Protein AF-A0A3R7HMS3-F1 (afdb_monomer)

Secondary structure (DSSP, 8-state):
-----HHHHHTSHHHHHHHHHHHHHHHHHHHTT--HHHHHHHTT-TT--HHHHHHSTTHHHHHHHHHHHHHHHHHTT--HHHHHHHTT-TT--HHHHHHSTTHHHHHHHHHHHHHTS-HHHHHHHTT-TT--HHHHHS-TTHHHHHHHHHTTSPP-

Solvent-accessible surface area (backbone atoms only — not comparable to full-atom values): 9276 Å² total; per-residue (Å²): 134,84,82,80,50,78,67,59,55,65,69,34,77,69,47,75,48,41,67,57,54,50,52,54,49,34,53,49,36,58,76,68,64,55,51,68,67,58,52,27,51,76,57,72,41,70,88,48,53,67,70,54,36,70,70,37,84,52,33,64,54,53,52,51,38,49,52,55,47,37,52,52,37,58,77,67,64,58,54,68,67,58,53,37,48,68,68,64,42,76,87,49,53,75,68,55,39,71,67,36,83,55,38,65,54,53,53,51,39,50,55,61,52,54,73,77,50,59,78,90,48,45,44,57,73,59,67,45,70,88,47,57,73,65,64,37,70,71,35,89,51,37,61,61,54,53,51,57,50,58,78,68,51,76,88,126

pLDDT: mean 87.78, std 13.86, range [36.0, 98.5]

Organism: NCBI:txid325452

Mean predicted aligned error: 6.95 Å

Radius of gyration: 19.43 Å; Cα contacts (8 Å, |Δi|>4): 94; chains: 1; bounding box: 51×32×64 Å

Foldseek 3Di:
DDDDDPVNVCPDPCVVCPVVVLVVVLVCCLVVVPALCVLCVVLVQNPDDLVVNCVDPSNVSSVVSLQSNLVVCLVVVPALVVVCVSLVNNPPDLVRCVSRNCVVSSVVSLLSNLLPDDLVCNCVSLVNPPDDDPRLVPRSSNVSNVVSVVVPDPPD

Sequence (156 aa):
MEKLSGDAIKASVDNKYYDEFMGWSVLQWVGGGKSIDDVKKLLGLDTLSTAAFKLNANFKYYDKYMTMRVEGWLRSSKFLDDVKKMLGFDKLSTDAIKMSPNVKYYDQFLAGRVSTMSGKYVKKELGLNKLSGEALRSHINRKYYDDFLALRKPEV

Structure (mmCIF, N/CA/C/O backbone):
data_AF-A0A3R7HMS3-F1
#
_entry.id   AF-A0A3R7HMS3-F1
#
loop_
_atom_site.group_PDB
_atom_site.id
_atom_site.type_symbol
_atom_site.label_atom_id
_atom_site.label_alt_id
_atom_site.label_comp_id
_atom_site.label_asym_id
_atom_site.label_entity_id
_atom_site.label_seq_id
_atom_site.pdbx_PDB_ins_code
_atom_site.Cartn_x
_atom_site.Cartn_y
_atom_site.Cartn_z
_atom_site.occupancy
_atom_site.B_iso_or_equiv
_atom_site.auth_seq_id
_atom_site.auth_comp_id
_atom_site.auth_asym_id
_atom_site.auth_atom_id
_atom_site.pdbx_PDB_model_num
ATOM 1 N N . MET A 1 1 ? 15.927 -6.576 -39.924 1.00 36.00 1 MET A N 1
ATOM 2 C CA . MET A 1 1 ? 16.202 -6.626 -38.473 1.00 36.00 1 MET A CA 1
ATOM 3 C C . MET A 1 1 ? 15.552 -7.883 -37.933 1.00 36.00 1 MET A C 1
ATOM 5 O O . MET A 1 1 ? 14.328 -7.948 -37.887 1.00 36.00 1 MET A O 1
ATOM 9 N N . GLU A 1 2 ? 16.357 -8.905 -37.649 1.00 41.00 2 GLU A N 1
ATOM 10 C CA . GLU A 1 2 ? 15.900 -10.138 -37.002 1.00 41.00 2 GLU A CA 1
ATOM 11 C C . GLU A 1 2 ? 15.296 -9.820 -35.629 1.00 41.00 2 GLU A C 1
ATOM 13 O O . GLU A 1 2 ? 15.843 -9.031 -34.858 1.00 41.00 2 GLU A O 1
ATOM 18 N N . LYS A 1 3 ? 14.139 -10.418 -35.335 1.00 45.50 3 LYS A N 1
ATOM 19 C CA . LYS A 1 3 ? 13.526 -10.376 -34.006 1.00 45.50 3 LYS A CA 1
ATOM 20 C C . LYS A 1 3 ? 14.390 -11.203 -33.057 1.00 45.50 3 LYS A C 1
ATOM 22 O O . LYS A 1 3 ? 14.383 -12.427 -33.137 1.00 45.50 3 LYS A O 1
ATOM 27 N N . LEU A 1 4 ? 15.098 -10.537 -32.150 1.00 43.81 4 LEU A N 1
ATOM 28 C CA . LEU A 1 4 ? 15.757 -11.201 -31.027 1.00 43.81 4 LEU A CA 1
ATOM 29 C C . LEU A 1 4 ? 14.688 -11.882 -30.154 1.00 43.81 4 LEU A C 1
ATOM 31 O O . LEU A 1 4 ? 13.707 -11.252 -29.753 1.00 43.81 4 LEU A O 1
ATOM 35 N N . SER A 1 5 ? 14.848 -13.184 -29.911 1.00 61.28 5 SER A N 1
ATOM 36 C CA . SER A 1 5 ? 13.951 -13.972 -29.063 1.00 61.28 5 SER A CA 1
ATOM 37 C C . SER A 1 5 ? 14.101 -13.577 -27.586 1.00 61.28 5 SER A C 1
ATOM 39 O O . SER A 1 5 ? 15.128 -13.037 -27.172 1.00 61.28 5 SER A O 1
ATOM 41 N N . GLY A 1 6 ? 13.083 -13.853 -26.762 1.00 52.03 6 GLY A N 1
ATOM 42 C CA . GLY A 1 6 ? 13.089 -13.509 -25.330 1.00 52.03 6 GLY A CA 1
ATOM 43 C C . GLY A 1 6 ? 14.270 -14.094 -24.539 1.00 52.03 6 GLY A C 1
ATOM 44 O O . GLY A 1 6 ? 14.679 -13.516 -23.532 1.00 52.03 6 GLY A O 1
ATOM 45 N N . ASP A 1 7 ? 14.866 -15.183 -25.028 1.00 55.50 7 ASP A N 1
ATOM 46 C CA . ASP A 1 7 ? 16.045 -15.810 -24.426 1.00 55.50 7 ASP A CA 1
ATOM 47 C C . ASP A 1 7 ? 17.347 -15.058 -24.753 1.00 55.50 7 ASP A C 1
ATOM 49 O O . ASP A 1 7 ? 18.226 -14.956 -23.898 1.00 55.50 7 ASP A O 1
ATOM 53 N N . ALA A 1 8 ? 17.444 -14.427 -25.930 1.00 56.09 8 ALA A N 1
ATOM 54 C CA . ALA A 1 8 ? 18.582 -13.580 -26.299 1.00 56.09 8 ALA A CA 1
ATOM 55 C C . ALA A 1 8 ? 18.627 -12.273 -25.483 1.00 56.09 8 ALA A C 1
ATOM 57 O O . ALA A 1 8 ? 19.703 -11.757 -25.193 1.00 56.09 8 ALA A O 1
ATOM 58 N N . ILE A 1 9 ? 17.465 -11.767 -25.051 1.00 54.88 9 ILE A N 1
ATOM 59 C CA . ILE A 1 9 ? 17.370 -10.596 -24.166 1.00 54.88 9 ILE A CA 1
ATOM 60 C C . ILE A 1 9 ? 17.819 -10.956 -22.744 1.00 54.88 9 ILE A C 1
ATOM 62 O O . ILE A 1 9 ? 18.529 -10.178 -22.116 1.00 54.88 9 ILE A O 1
ATOM 66 N N . LYS A 1 10 ? 17.458 -12.138 -22.225 1.00 53.19 10 LYS A N 1
ATOM 67 C CA . LYS A 1 10 ? 17.912 -12.609 -20.898 1.00 53.19 10 LYS A CA 1
ATOM 68 C C . LYS A 1 10 ? 19.420 -12.856 -20.826 1.00 53.19 10 LYS A C 1
ATOM 70 O O . LYS A 1 10 ? 20.000 -12.700 -19.758 1.00 53.19 10 LYS A O 1
ATOM 75 N N . ALA A 1 11 ? 20.034 -13.226 -21.947 1.00 52.69 11 ALA A N 1
ATOM 76 C CA . ALA A 1 11 ? 21.472 -13.448 -22.061 1.00 52.69 11 ALA A CA 1
ATOM 77 C C . ALA A 1 11 ? 22.283 -12.165 -22.326 1.00 52.69 11 ALA A C 1
ATOM 79 O O . ALA A 1 11 ? 23.512 -12.234 -22.373 1.00 52.69 11 ALA A O 1
ATOM 80 N N . SER A 1 12 ? 21.639 -11.001 -22.502 1.00 57.72 12 SER A N 1
ATOM 81 C CA . SER A 1 12 ? 22.379 -9.751 -22.675 1.00 57.72 12 SER A CA 1
ATOM 82 C C . SER A 1 12 ? 23.082 -9.367 -21.370 1.00 57.72 12 SER A C 1
ATOM 84 O O . SER A 1 12 ? 22.547 -9.528 -20.270 1.00 57.72 12 SER A O 1
ATOM 86 N N . VAL A 1 13 ? 24.302 -8.839 -21.485 1.00 55.06 13 VAL A N 1
ATOM 87 C CA . VAL A 1 13 ? 25.097 -8.353 -20.343 1.00 55.06 13 VAL A CA 1
ATOM 88 C C . VAL A 1 13 ? 24.326 -7.289 -19.543 1.00 55.06 13 VAL A C 1
ATOM 90 O O . VAL A 1 13 ? 24.481 -7.202 -18.325 1.00 55.06 13 VAL A O 1
ATOM 93 N N . ASP A 1 14 ? 23.419 -6.565 -20.202 1.00 55.78 14 ASP A N 1
ATOM 94 C CA . ASP A 1 14 ? 22.546 -5.556 -19.597 1.00 55.78 14 ASP A CA 1
ATOM 95 C C . ASP A 1 14 ? 21.528 -6.155 -18.611 1.00 55.78 14 ASP A C 1
ATOM 97 O O . ASP A 1 14 ? 21.181 -5.521 -17.614 1.00 55.78 14 ASP A O 1
ATOM 101 N N . ASN A 1 15 ? 21.083 -7.399 -18.824 1.00 60.25 15 ASN A N 1
ATOM 102 C CA . ASN A 1 15 ? 20.129 -8.060 -17.931 1.00 60.25 15 ASN A CA 1
ATOM 103 C C . ASN A 1 15 ? 20.777 -8.576 -16.638 1.00 60.25 15 ASN A C 1
ATOM 105 O O . ASN A 1 15 ? 20.106 -8.663 -15.610 1.00 60.25 15 ASN A O 1
ATOM 109 N N . LYS A 1 16 ? 22.090 -8.858 -16.647 1.00 67.81 16 LYS A N 1
ATOM 110 C CA . LYS A 1 16 ? 22.824 -9.311 -15.450 1.00 67.81 16 LYS A CA 1
ATOM 111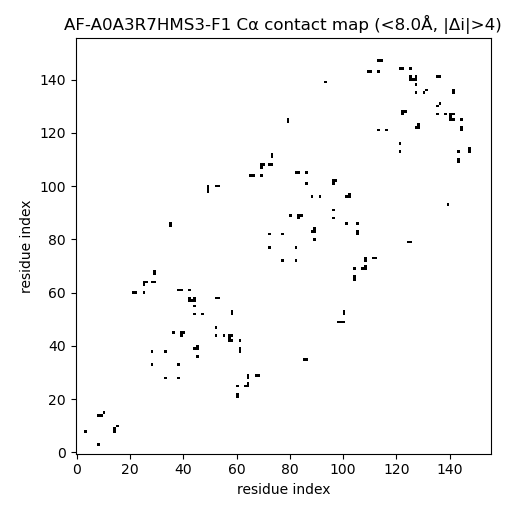 C C . LYS A 1 16 ? 22.771 -8.279 -14.318 1.00 67.81 16 LYS A C 1
ATOM 113 O O . LYS A 1 16 ? 22.704 -8.661 -13.153 1.00 67.81 16 LYS A O 1
ATOM 118 N N . TYR A 1 17 ? 22.787 -6.992 -14.662 1.00 82.31 17 TYR A N 1
ATOM 119 C CA . TYR A 1 17 ? 22.778 -5.888 -13.698 1.00 82.31 17 TYR A CA 1
ATOM 120 C C . TYR A 1 17 ? 21.410 -5.223 -13.547 1.00 82.31 17 TYR A C 1
ATOM 122 O O . TYR A 1 17 ? 21.249 -4.354 -12.692 1.00 82.31 17 TYR A O 1
ATOM 130 N N . TYR A 1 18 ? 20.415 -5.623 -14.341 1.00 83.12 18 TYR A N 1
ATOM 131 C CA . TYR A 1 18 ? 19.097 -4.997 -14.324 1.00 83.12 18 TYR A CA 1
ATOM 132 C C . TYR A 1 18 ? 18.431 -5.107 -12.948 1.00 83.12 18 TYR A C 1
ATOM 134 O O . TYR A 1 18 ? 17.991 -4.104 -12.391 1.00 83.12 18 TYR A O 1
ATOM 142 N N . ASP A 1 19 ? 18.425 -6.300 -12.353 1.00 88.62 19 ASP A N 1
ATOM 143 C CA . ASP A 1 19 ? 17.840 -6.523 -11.028 1.00 88.62 19 ASP A CA 1
ATOM 144 C C . ASP A 1 19 ? 18.544 -5.703 -9.928 1.00 88.62 19 ASP A C 1
ATOM 146 O O . ASP A 1 19 ? 17.884 -5.172 -9.029 1.00 88.62 19 ASP A O 1
ATOM 150 N N . GLU A 1 20 ? 19.867 -5.539 -10.020 1.00 90.56 20 GLU A N 1
ATOM 151 C CA . GLU A 1 20 ? 20.655 -4.720 -9.094 1.00 90.56 20 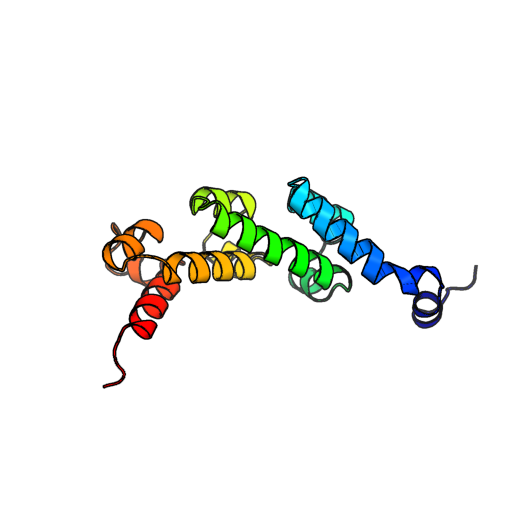GLU A CA 1
ATOM 152 C C . GLU A 1 20 ? 20.352 -3.225 -9.266 1.00 90.56 20 GLU A C 1
ATOM 154 O O . GLU A 1 20 ? 20.011 -2.540 -8.298 1.00 90.56 20 GLU A O 1
ATOM 159 N N . PHE A 1 21 ? 20.395 -2.728 -10.505 1.00 90.19 21 PHE A N 1
ATOM 160 C CA . PHE A 1 21 ? 20.046 -1.351 -10.852 1.00 90.19 21 PHE A CA 1
ATOM 161 C C . PHE A 1 21 ? 18.629 -0.991 -10.392 1.00 90.19 21 PHE A C 1
ATOM 163 O O . PHE A 1 21 ? 18.402 0.063 -9.790 1.00 90.19 21 PHE A O 1
ATOM 170 N N . MET A 1 22 ? 17.666 -1.882 -10.625 1.00 94.38 22 MET A N 1
ATOM 171 C CA . MET A 1 22 ? 16.287 -1.693 -10.188 1.00 94.38 22 MET A CA 1
ATOM 172 C C . MET A 1 22 ? 16.166 -1.744 -8.664 1.00 94.38 22 MET A C 1
ATOM 174 O O . MET A 1 22 ? 15.389 -0.987 -8.081 1.00 94.38 22 MET A O 1
ATOM 178 N N . GLY A 1 23 ? 16.972 -2.572 -7.995 1.00 93.88 23 GLY A N 1
ATOM 179 C CA . GLY A 1 23 ? 17.107 -2.571 -6.543 1.00 93.88 23 GLY A CA 1
ATOM 180 C C . GLY A 1 23 ? 17.512 -1.201 -5.993 1.00 93.88 23 GLY A C 1
ATOM 181 O O . GLY A 1 23 ? 16.830 -0.686 -5.104 1.00 93.88 23 GLY A O 1
ATOM 182 N N . TRP A 1 24 ? 18.561 -0.592 -6.551 1.00 95.56 24 TRP A N 1
ATOM 183 C CA . TRP A 1 24 ? 19.011 0.757 -6.190 1.00 95.56 24 TRP A CA 1
ATOM 184 C C . TRP A 1 24 ? 17.987 1.836 -6.540 1.00 95.56 24 TRP A C 1
ATOM 186 O O . TRP A 1 24 ? 17.719 2.719 -5.723 1.00 95.56 24 TRP A O 1
ATOM 196 N N . SER A 1 25 ? 17.358 1.730 -7.709 1.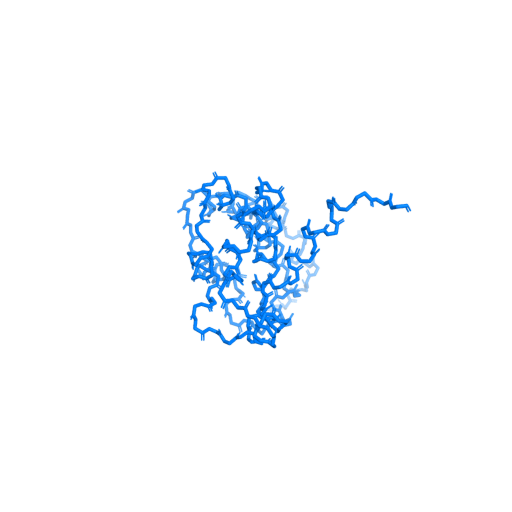00 96.62 25 SER A N 1
ATOM 197 C CA . SER A 1 25 ? 16.309 2.653 -8.146 1.00 96.62 25 SER A CA 1
ATOM 198 C C . SER A 1 25 ? 15.142 2.674 -7.160 1.00 96.62 25 SER A C 1
ATOM 200 O O . SER A 1 25 ? 14.699 3.747 -6.757 1.00 96.62 25 SER A O 1
ATOM 202 N N . VAL A 1 26 ? 14.697 1.507 -6.681 1.00 98.06 26 VAL A N 1
ATOM 203 C CA . VAL A 1 26 ? 13.646 1.415 -5.657 1.00 98.06 26 VAL A CA 1
ATOM 204 C C . VAL A 1 26 ? 14.050 2.142 -4.372 1.00 98.06 26 VAL A C 1
ATOM 206 O O . VAL A 1 26 ? 13.250 2.917 -3.845 1.00 98.06 26 VAL A O 1
ATOM 209 N N . LEU A 1 27 ? 15.283 1.955 -3.885 1.00 97.56 27 LEU A N 1
ATOM 210 C CA . LEU A 1 27 ? 15.772 2.655 -2.690 1.00 97.56 27 LEU A CA 1
ATOM 211 C C . LEU A 1 27 ? 15.759 4.176 -2.881 1.00 97.56 27 LEU A C 1
ATOM 213 O O . LEU A 1 27 ? 15.272 4.904 -2.014 1.00 97.56 27 LEU A O 1
ATOM 217 N N . GLN A 1 28 ? 16.231 4.652 -4.034 1.00 98.00 28 GLN A N 1
ATOM 218 C CA . GLN A 1 28 ? 16.227 6.074 -4.374 1.00 98.00 28 GLN A CA 1
ATOM 219 C C . GLN A 1 28 ? 14.808 6.636 -4.490 1.00 98.00 28 GLN A C 1
ATOM 221 O O . GLN A 1 28 ? 14.539 7.732 -4.005 1.00 98.00 28 GLN A O 1
ATOM 226 N N . TRP A 1 29 ? 13.873 5.900 -5.093 1.00 98.50 29 TRP A N 1
ATOM 227 C CA . TRP A 1 29 ? 12.479 6.330 -5.209 1.00 98.50 29 TRP A CA 1
ATOM 228 C C . TRP A 1 29 ? 11.792 6.427 -3.849 1.00 98.50 29 TRP A C 1
ATOM 230 O O . TRP A 1 29 ? 11.045 7.378 -3.617 1.00 98.50 29 TRP A O 1
ATOM 240 N N . VAL A 1 30 ? 12.058 5.481 -2.943 1.00 97.50 30 VAL A N 1
ATOM 241 C CA . VAL A 1 30 ? 11.551 5.530 -1.566 1.00 97.50 30 VAL A CA 1
ATOM 242 C C . VAL A 1 30 ? 12.155 6.717 -0.818 1.00 97.50 30 VAL A C 1
ATOM 244 O O . VAL A 1 30 ? 11.401 7.526 -0.275 1.00 97.50 30 VAL A O 1
ATOM 247 N N . GLY A 1 31 ? 13.486 6.848 -0.821 1.00 95.69 31 GLY A N 1
ATOM 248 C CA . GLY A 1 31 ? 14.202 7.909 -0.107 1.00 95.69 31 GLY A CA 1
ATOM 249 C C . GLY A 1 31 ? 13.883 9.313 -0.624 1.00 95.69 31 GLY A C 1
ATOM 250 O O . GLY A 1 31 ? 13.716 10.238 0.163 1.00 95.69 31 GLY A O 1
ATOM 251 N N . GLY A 1 32 ? 13.712 9.458 -1.939 1.00 95.69 32 GLY A N 1
ATOM 252 C CA . GLY A 1 32 ? 13.313 10.708 -2.588 1.00 95.69 32 GLY A CA 1
ATOM 253 C C . GLY A 1 32 ? 11.809 10.985 -2.558 1.00 95.69 32 GLY A C 1
ATOM 254 O O . GLY A 1 32 ? 11.367 11.979 -3.126 1.00 95.69 32 GLY A O 1
ATOM 255 N N . GLY A 1 33 ? 11.000 10.109 -1.951 1.00 94.69 33 GLY A N 1
ATOM 256 C CA . GLY A 1 33 ? 9.555 10.306 -1.839 1.00 94.69 33 GLY A CA 1
ATOM 257 C C . GLY A 1 33 ? 8.817 10.337 -3.181 1.00 94.69 33 GLY A C 1
ATOM 258 O O . GLY A 1 33 ? 7.767 10.972 -3.273 1.00 94.69 33 GLY A O 1
ATOM 259 N N . LYS A 1 34 ? 9.345 9.659 -4.210 1.00 97.38 34 LYS A N 1
ATOM 260 C CA . LYS A 1 34 ? 8.734 9.600 -5.545 1.00 97.38 34 LYS A CA 1
ATOM 261 C C . LYS A 1 34 ? 7.291 9.102 -5.450 1.00 97.38 34 LYS A C 1
ATOM 263 O O . LYS A 1 34 ? 7.006 8.217 -4.641 1.00 97.38 34 LYS A O 1
ATOM 268 N N . SER A 1 35 ? 6.391 9.670 -6.254 1.00 96.38 35 SER A N 1
ATOM 269 C CA . SER A 1 35 ? 4.969 9.318 -6.227 1.00 96.38 35 SER A CA 1
ATOM 270 C C . SER A 1 35 ? 4.713 7.907 -6.774 1.00 96.38 35 SER A C 1
ATOM 272 O O . SER A 1 35 ? 5.497 7.380 -7.566 1.00 96.38 35 SER A O 1
ATOM 274 N N . ILE A 1 36 ? 3.600 7.295 -6.357 1.00 96.31 36 ILE A N 1
ATOM 275 C CA . ILE A 1 36 ? 3.196 5.960 -6.824 1.00 96.31 36 ILE A CA 1
ATOM 276 C C . ILE A 1 36 ? 2.975 5.963 -8.342 1.00 96.31 36 ILE A C 1
ATOM 278 O O . ILE A 1 36 ? 3.400 5.031 -9.023 1.00 96.31 36 ILE A O 1
ATOM 282 N N . ASP A 1 37 ? 2.349 7.013 -8.874 1.00 94.88 37 ASP A N 1
ATOM 283 C CA . ASP A 1 37 ? 2.049 7.118 -10.303 1.00 94.88 37 ASP A CA 1
ATOM 284 C C . ASP A 1 37 ? 3.318 7.289 -11.143 1.00 94.88 37 ASP A C 1
ATOM 286 O O . ASP A 1 37 ? 3.443 6.657 -12.191 1.00 94.88 37 ASP A O 1
ATOM 290 N N . ASP A 1 38 ? 4.301 8.058 -10.663 1.00 96.81 38 ASP A N 1
ATOM 291 C CA . ASP A 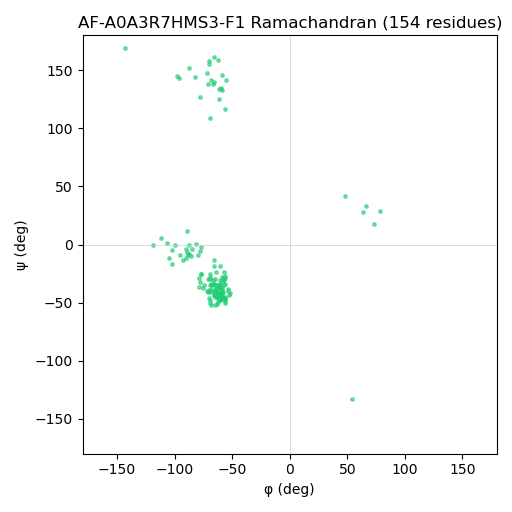1 38 ? 5.593 8.177 -11.345 1.00 96.81 38 ASP A CA 1
ATOM 292 C C . ASP A 1 38 ? 6.338 6.842 -11.368 1.00 96.81 38 ASP A C 1
ATOM 294 O O . ASP A 1 38 ? 6.904 6.471 -12.394 1.00 96.81 38 ASP A O 1
ATOM 298 N N . VAL A 1 39 ? 6.325 6.087 -10.263 1.00 97.56 39 VAL A N 1
ATOM 299 C CA . VAL A 1 39 ? 6.944 4.752 -10.224 1.00 97.56 39 VAL A CA 1
ATOM 300 C C . VAL A 1 39 ? 6.233 3.795 -11.180 1.00 97.56 39 VAL A C 1
ATOM 302 O O . VAL A 1 39 ? 6.902 3.058 -11.900 1.00 97.56 39 VAL A O 1
ATOM 305 N N . LYS A 1 40 ? 4.896 3.822 -11.254 1.00 95.62 40 LYS A N 1
ATOM 306 C CA . LYS A 1 40 ? 4.153 3.014 -12.235 1.00 95.62 40 LYS A CA 1
ATOM 307 C C . LYS A 1 40 ? 4.556 3.353 -13.667 1.00 95.62 40 LYS A C 1
ATOM 309 O O . LYS A 1 40 ? 4.819 2.430 -14.429 1.00 95.62 40 LYS A O 1
ATOM 314 N N . LYS A 1 41 ? 4.663 4.639 -14.012 1.00 95.88 41 LYS A N 1
ATOM 315 C CA . LYS A 1 41 ? 5.116 5.088 -15.339 1.00 95.88 41 LYS A CA 1
ATOM 316 C C . LYS A 1 41 ? 6.536 4.619 -15.648 1.00 95.88 41 LYS A C 1
ATOM 318 O O . LYS A 1 41 ? 6.772 4.050 -16.706 1.00 95.88 41 LYS A O 1
ATOM 323 N N . LEU A 1 42 ? 7.470 4.790 -14.708 1.00 95.06 42 LEU A N 1
ATOM 324 C CA . LEU A 1 42 ? 8.865 4.352 -14.867 1.00 95.06 42 LEU A CA 1
ATOM 325 C C . LEU A 1 42 ? 8.993 2.837 -15.069 1.00 95.06 42 LEU A C 1
ATOM 327 O O . LEU A 1 42 ? 9.907 2.381 -15.748 1.00 95.06 42 LEU A O 1
ATOM 331 N N . LEU A 1 43 ? 8.078 2.061 -14.489 1.00 94.31 43 LEU A N 1
ATOM 332 C CA . LEU A 1 43 ? 8.033 0.606 -14.630 1.00 94.31 43 LEU A CA 1
ATOM 333 C C . LEU A 1 43 ? 7.185 0.131 -15.822 1.00 94.31 43 LEU A C 1
ATOM 335 O O . LEU A 1 43 ? 7.129 -1.077 -16.066 1.00 94.31 43 LEU A O 1
ATOM 339 N N . GLY A 1 44 ? 6.527 1.042 -16.549 1.00 94.44 44 GLY A N 1
ATOM 340 C CA . GLY A 1 44 ? 5.609 0.715 -17.645 1.00 94.44 44 GLY A CA 1
ATOM 341 C C . GLY A 1 44 ? 4.338 -0.011 -17.188 1.00 94.44 44 GLY A C 1
ATOM 342 O O . GLY A 1 44 ? 3.837 -0.889 -17.888 1.00 94.44 44 GLY A O 1
ATOM 343 N N . LEU A 1 45 ? 3.846 0.297 -15.985 1.00 93.88 45 LEU A N 1
ATOM 344 C CA . LEU A 1 45 ? 2.693 -0.356 -15.356 1.00 93.88 45 LEU A CA 1
ATOM 345 C C . LEU A 1 45 ? 1.414 0.496 -15.368 1.00 93.88 45 LEU A C 1
ATOM 347 O O . LEU A 1 45 ? 0.346 0.001 -15.017 1.00 93.88 45 LEU A O 1
ATOM 351 N N . ASP A 1 46 ? 1.503 1.777 -15.712 1.00 93.94 46 ASP A N 1
ATOM 352 C CA . ASP A 1 46 ? 0.428 2.769 -15.581 1.00 93.94 46 ASP A CA 1
ATOM 353 C C . ASP A 1 46 ? -0.746 2.558 -16.549 1.00 93.94 46 ASP A C 1
ATOM 355 O O . ASP A 1 46 ? -1.874 2.929 -16.230 1.00 93.94 46 ASP A O 1
ATOM 359 N N . THR A 1 47 ? -0.505 1.914 -17.691 1.00 92.12 47 THR A N 1
ATOM 360 C CA . THR A 1 47 ? -1.525 1.633 -18.719 1.00 92.12 47 THR A CA 1
ATOM 361 C C . THR A 1 47 ? -2.085 0.209 -18.662 1.00 92.12 47 THR A C 1
ATOM 363 O O . THR A 1 47 ? -2.950 -0.158 -19.458 1.00 92.12 47 THR A O 1
ATOM 366 N N . LEU A 1 48 ? -1.608 -0.616 -17.725 1.00 92.56 48 LEU A N 1
ATOM 367 C CA . LEU A 1 48 ? -1.984 -2.024 -17.643 1.00 92.56 48 LEU A CA 1
ATOM 368 C C . LEU A 1 48 ? -3.320 -2.220 -16.920 1.00 92.56 48 LEU A C 1
ATOM 370 O O . LEU A 1 48 ? -3.616 -1.572 -15.916 1.00 92.56 48 LEU A O 1
ATOM 374 N N . SER A 1 49 ? -4.100 -3.202 -17.380 1.00 90.25 49 SER A N 1
ATOM 375 C CA . SER A 1 49 ? -5.244 -3.711 -16.615 1.00 90.25 49 SER A CA 1
ATOM 376 C C . SER A 1 49 ? -4.779 -4.331 -15.292 1.00 90.25 49 SER A C 1
ATOM 378 O O . SER A 1 49 ? -3.639 -4.778 -15.180 1.00 90.25 49 SER A O 1
ATOM 380 N N . THR A 1 50 ? -5.658 -4.446 -14.291 1.00 86.19 50 THR A N 1
ATOM 381 C CA . THR A 1 50 ? -5.306 -5.032 -12.980 1.00 86.19 50 THR A CA 1
ATOM 382 C C . THR A 1 50 ? -4.682 -6.428 -13.088 1.00 86.19 50 THR A C 1
ATOM 384 O O . THR A 1 50 ? -3.758 -6.751 -12.340 1.00 86.19 50 THR A O 1
ATOM 387 N N . ALA A 1 51 ? -5.167 -7.259 -14.016 1.00 88.44 51 ALA A N 1
ATOM 388 C CA . ALA A 1 51 ? -4.626 -8.598 -14.238 1.00 88.44 51 ALA A CA 1
ATOM 389 C C . ALA A 1 51 ? -3.218 -8.542 -14.856 1.00 88.44 51 ALA A C 1
ATOM 391 O O . ALA A 1 51 ? -2.295 -9.172 -14.340 1.00 88.44 51 ALA A O 1
ATOM 392 N N . ALA A 1 52 ? -3.030 -7.733 -15.904 1.00 91.50 52 ALA A N 1
ATOM 393 C CA . ALA A 1 52 ? -1.731 -7.562 -16.553 1.00 91.50 52 ALA A CA 1
ATOM 394 C C . ALA A 1 52 ? -0.702 -6.888 -15.628 1.00 91.50 52 ALA A C 1
ATOM 396 O O . ALA A 1 52 ? 0.473 -7.245 -15.650 1.00 91.50 52 ALA A O 1
ATOM 397 N N . PHE A 1 53 ? -1.148 -5.971 -14.766 1.00 91.00 53 PHE A N 1
ATOM 398 C CA . PHE A 1 53 ? -0.321 -5.263 -13.791 1.00 91.00 53 PHE A CA 1
ATOM 399 C C . PHE A 1 53 ? 0.435 -6.229 -12.873 1.00 91.00 53 PHE A C 1
ATOM 401 O O . PHE A 1 53 ? 1.630 -6.062 -12.659 1.00 91.00 53 PHE A O 1
ATOM 408 N N . LYS A 1 54 ? -0.251 -7.255 -12.349 1.00 88.00 54 LYS A N 1
ATOM 409 C CA . LYS A 1 54 ? 0.333 -8.233 -11.413 1.00 88.00 54 LYS A CA 1
ATOM 410 C C . LYS A 1 54 ? 1.222 -9.276 -12.093 1.00 88.00 54 LYS A C 1
ATOM 412 O O . LYS A 1 54 ? 2.086 -9.845 -11.437 1.00 88.00 54 LYS A O 1
ATOM 417 N N . LEU A 1 55 ? 0.994 -9.542 -13.380 1.00 91.62 55 LEU A N 1
ATOM 418 C CA . LEU A 1 55 ? 1.754 -10.524 -14.162 1.00 91.62 55 LEU A CA 1
ATOM 419 C C . LEU A 1 55 ? 2.983 -9.920 -14.856 1.00 91.62 55 LEU A C 1
ATOM 421 O O . LEU A 1 55 ? 3.816 -10.656 -15.381 1.00 91.62 55 LEU A O 1
ATOM 425 N N . ASN A 1 56 ? 3.105 -8.593 -14.880 1.00 92.31 56 ASN A N 1
ATOM 426 C CA . ASN A 1 56 ? 4.233 -7.917 -15.503 1.00 92.31 56 ASN A CA 1
ATOM 427 C C . ASN A 1 56 ? 5.544 -8.207 -14.746 1.00 92.31 56 ASN A C 1
ATOM 429 O O . ASN A 1 56 ? 5.587 -8.144 -13.519 1.00 92.31 56 ASN A O 1
ATOM 433 N N . ALA A 1 57 ? 6.639 -8.458 -15.469 1.00 90.62 57 ALA A N 1
ATOM 434 C CA . ALA A 1 57 ? 7.947 -8.754 -14.874 1.00 90.62 57 ALA A CA 1
ATOM 435 C C . ALA A 1 57 ? 8.470 -7.637 -13.944 1.00 90.62 57 ALA A C 1
ATOM 437 O O . ALA A 1 57 ? 9.153 -7.922 -12.960 1.00 90.62 57 ALA A O 1
ATOM 438 N N . ASN A 1 58 ? 8.103 -6.379 -14.209 1.00 92.25 58 ASN A N 1
ATOM 439 C CA . ASN A 1 58 ? 8.489 -5.219 -13.405 1.00 92.25 58 ASN A CA 1
ATOM 440 C C . ASN A 1 58 ? 7.644 -5.046 -12.135 1.00 92.25 58 ASN A C 1
ATOM 442 O O . ASN A 1 58 ? 8.000 -4.244 -11.266 1.00 92.25 58 ASN A O 1
ATOM 446 N N . PHE A 1 59 ? 6.559 -5.816 -11.977 1.00 94.56 59 PHE A N 1
ATOM 447 C CA . PHE A 1 59 ? 5.720 -5.782 -10.779 1.00 94.56 59 PHE A CA 1
ATOM 448 C C . PHE A 1 59 ? 6.527 -6.065 -9.508 1.00 94.56 59 PHE A C 1
ATOM 450 O O . PHE A 1 59 ? 6.274 -5.439 -8.483 1.00 94.56 59 PHE A O 1
ATOM 457 N N . LYS A 1 60 ? 7.551 -6.930 -9.570 1.00 95.81 60 LYS A N 1
ATOM 458 C CA . LYS A 1 60 ? 8.413 -7.239 -8.413 1.00 95.81 60 LYS A CA 1
ATOM 459 C C . LYS A 1 60 ? 9.080 -5.991 -7.813 1.00 95.81 60 LYS A C 1
ATOM 461 O O . LYS A 1 60 ? 9.225 -5.889 -6.597 1.00 95.81 60 LYS A O 1
ATOM 466 N N . TYR A 1 61 ? 9.435 -5.008 -8.640 1.00 96.88 61 TYR A N 1
ATOM 467 C CA . TYR A 1 61 ? 10.037 -3.755 -8.172 1.00 96.88 61 TYR A CA 1
ATOM 468 C C . TYR A 1 61 ? 9.002 -2.791 -7.616 1.00 96.88 61 TYR A C 1
ATOM 470 O O . TYR A 1 61 ? 9.266 -2.119 -6.620 1.00 96.88 61 TYR A O 1
ATOM 478 N N . TYR A 1 62 ? 7.816 -2.758 -8.226 1.00 97.75 62 TYR A N 1
ATOM 479 C CA . TYR A 1 62 ? 6.680 -2.020 -7.689 1.00 97.75 62 TYR A CA 1
ATOM 480 C C . TYR A 1 62 ? 6.286 -2.546 -6.303 1.00 97.75 62 TYR A C 1
ATOM 482 O O . TYR A 1 62 ? 6.125 -1.758 -5.376 1.00 97.75 62 TYR A O 1
ATOM 490 N N . ASP A 1 63 ? 6.201 -3.869 -6.140 1.00 97.75 63 ASP A N 1
ATOM 491 C CA . ASP A 1 63 ? 5.869 -4.524 -4.871 1.00 97.75 63 ASP A CA 1
ATOM 492 C C . ASP A 1 63 ? 6.912 -4.233 -3.789 1.00 97.75 63 ASP A C 1
ATOM 494 O O . ASP A 1 63 ? 6.558 -3.889 -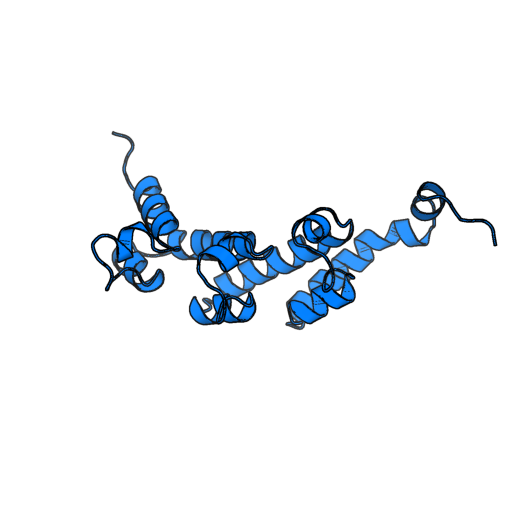2.658 1.00 97.75 63 ASP A O 1
ATOM 498 N N . LYS A 1 64 ? 8.202 -4.259 -4.151 1.00 98.00 64 LYS A N 1
ATOM 499 C CA . LYS A 1 64 ? 9.291 -3.854 -3.256 1.00 98.00 64 LYS A CA 1
ATOM 500 C C . LYS A 1 64 ? 9.175 -2.382 -2.850 1.00 98.00 64 LYS A C 1
ATOM 502 O O . LYS A 1 64 ? 9.210 -2.077 -1.659 1.00 98.00 64 LYS A O 1
ATOM 507 N N . TYR A 1 65 ? 8.993 -1.477 -3.814 1.00 98.50 65 TYR A N 1
ATOM 508 C CA . TYR A 1 65 ? 8.800 -0.047 -3.555 1.00 98.50 65 TYR A CA 1
ATOM 509 C C . TYR A 1 65 ? 7.609 0.197 -2.618 1.00 98.50 65 TYR A C 1
ATOM 511 O O . TYR A 1 65 ? 7.743 0.893 -1.611 1.00 98.50 65 TYR A O 1
ATOM 519 N N . MET A 1 66 ? 6.461 -0.417 -2.900 1.00 98.44 66 MET A N 1
ATOM 520 C CA . MET A 1 66 ? 5.245 -0.241 -2.113 1.00 98.44 66 MET A CA 1
ATOM 521 C C . MET A 1 66 ? 5.368 -0.812 -0.699 1.00 98.44 66 MET A C 1
ATOM 523 O O . MET A 1 66 ? 4.937 -0.162 0.251 1.00 98.44 66 MET A O 1
ATOM 527 N N . THR A 1 67 ? 6.011 -1.969 -0.536 1.00 98.12 67 THR A N 1
ATOM 528 C CA . THR A 1 67 ? 6.274 -2.557 0.787 1.00 98.12 67 THR A CA 1
ATOM 529 C C . THR A 1 67 ? 7.129 -1.617 1.644 1.00 98.12 67 THR A C 1
ATOM 531 O O . THR A 1 67 ? 6.767 -1.299 2.777 1.00 98.12 67 THR A O 1
ATOM 534 N N . MET A 1 68 ? 8.206 -1.064 1.078 1.00 98.19 68 MET A N 1
ATOM 535 C CA . MET A 1 68 ? 9.050 -0.084 1.774 1.00 98.19 68 MET A CA 1
ATOM 536 C C . MET A 1 68 ? 8.305 1.222 2.094 1.00 98.19 68 MET A C 1
ATOM 538 O O . MET A 1 68 ? 8.528 1.828 3.145 1.00 98.19 68 MET A O 1
ATOM 542 N N . ARG A 1 69 ? 7.393 1.662 1.215 1.00 97.88 69 ARG A N 1
ATOM 543 C CA . ARG A 1 69 ? 6.521 2.819 1.476 1.00 97.88 69 ARG A CA 1
ATOM 544 C C . ARG A 1 69 ? 5.593 2.566 2.657 1.00 97.88 69 ARG A C 1
ATOM 546 O O . ARG A 1 69 ? 5.505 3.433 3.524 1.00 97.88 69 ARG A O 1
ATOM 553 N N . VAL A 1 70 ? 4.963 1.391 2.728 1.00 98.19 70 VAL A N 1
ATOM 554 C CA . VAL A 1 70 ? 4.108 0.999 3.859 1.00 98.19 70 VAL A CA 1
ATOM 555 C C . VAL A 1 70 ? 4.888 1.030 5.170 1.00 98.19 70 VAL A C 1
ATOM 557 O O . VAL A 1 70 ? 4.424 1.636 6.134 1.00 98.19 70 VAL A O 1
ATOM 560 N N . GLU A 1 71 ? 6.100 0.472 5.207 1.00 96.88 71 GLU A N 1
ATOM 561 C CA . GLU A 1 71 ? 6.951 0.562 6.397 1.00 96.88 71 GLU A CA 1
ATOM 562 C C . GLU A 1 71 ? 7.265 2.014 6.782 1.00 96.88 71 GLU A C 1
ATOM 564 O O . GLU A 1 71 ? 7.209 2.378 7.957 1.00 96.88 71 GLU A O 1
ATOM 569 N N . GLY A 1 72 ? 7.577 2.867 5.803 1.00 96.88 72 GLY A N 1
ATOM 570 C CA . GLY A 1 72 ? 7.810 4.293 6.032 1.00 96.88 72 GLY A CA 1
ATOM 571 C C . GLY A 1 72 ? 6.578 5.017 6.588 1.00 96.88 72 GLY A C 1
ATOM 572 O O . GLY A 1 72 ? 6.695 5.855 7.489 1.00 96.88 72 GLY A O 1
ATOM 573 N N . TRP A 1 73 ? 5.383 4.682 6.102 1.00 97.19 73 TRP A N 1
ATOM 574 C CA . TRP A 1 73 ? 4.120 5.213 6.621 1.00 97.19 73 TRP A CA 1
ATOM 575 C C . TRP A 1 73 ? 3.863 4.770 8.059 1.00 97.19 73 TRP A C 1
ATOM 577 O O . TRP A 1 73 ? 3.478 5.603 8.879 1.00 97.19 73 TRP A O 1
ATOM 587 N N . LEU A 1 74 ? 4.136 3.504 8.384 1.00 96.19 74 LEU A N 1
ATOM 588 C CA . LEU A 1 74 ? 4.030 2.974 9.745 1.00 96.19 74 LEU A CA 1
ATOM 589 C C . LEU A 1 74 ? 5.012 3.669 10.697 1.00 96.19 74 LEU A C 1
ATOM 591 O O . LEU A 1 74 ? 4.587 4.208 11.718 1.00 96.19 74 LEU A O 1
ATOM 595 N N . ARG A 1 75 ? 6.302 3.742 10.335 1.00 94.81 75 ARG A N 1
ATOM 596 C CA . ARG A 1 75 ? 7.346 4.407 11.142 1.00 94.81 75 ARG A CA 1
ATOM 597 C C . ARG A 1 75 ? 7.031 5.881 11.395 1.00 94.81 75 ARG A C 1
ATOM 599 O O . ARG A 1 75 ? 7.237 6.375 12.496 1.00 94.81 75 ARG A O 1
ATOM 606 N N . SER A 1 76 ? 6.497 6.577 10.392 1.00 93.94 76 SER A N 1
ATOM 607 C CA . SER A 1 76 ? 6.126 7.993 10.509 1.00 93.94 76 SER A CA 1
ATOM 608 C C . SER A 1 76 ? 4.692 8.227 10.990 1.00 93.94 76 SER A C 1
ATOM 610 O O . SER A 1 76 ? 4.207 9.355 10.912 1.00 93.94 76 SER A O 1
ATOM 612 N N . SER A 1 77 ? 4.014 7.178 11.471 1.00 91.94 77 SER A N 1
ATOM 613 C CA . SER A 1 77 ? 2.651 7.229 12.005 1.00 91.94 77 SER A CA 1
ATOM 614 C C . SER A 1 77 ? 1.653 7.973 11.117 1.00 91.94 77 SER A C 1
ATOM 616 O O . SER A 1 77 ? 0.835 8.747 11.615 1.00 91.94 77 SER A O 1
ATOM 618 N N . LYS A 1 78 ? 1.719 7.751 9.799 1.00 95.00 78 LYS A N 1
ATOM 619 C CA . LYS A 1 78 ? 0.829 8.436 8.858 1.00 95.00 78 LYS A CA 1
ATOM 620 C C . LYS A 1 78 ? -0.637 8.168 9.152 1.00 95.00 78 LYS A C 1
ATOM 622 O O . LYS A 1 78 ? -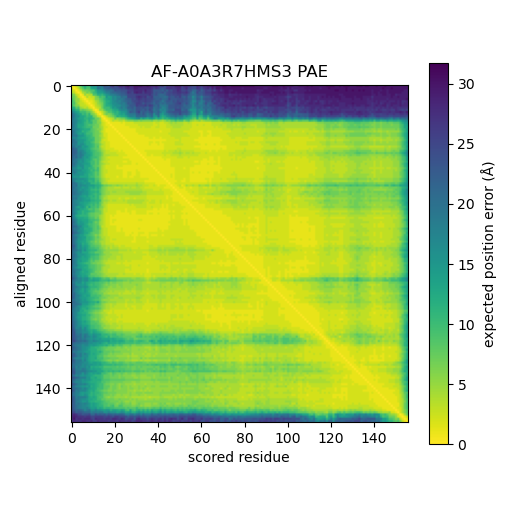1.009 7.084 9.598 1.00 95.00 78 LYS A O 1
ATOM 627 N N . PHE A 1 79 ? -1.457 9.183 8.897 1.00 92.81 79 PHE A N 1
ATOM 628 C CA . PHE A 1 79 ? -2.893 9.087 9.089 1.00 92.81 79 PHE A CA 1
ATOM 629 C C . PHE A 1 79 ? -3.521 8.196 8.020 1.00 92.81 79 PHE A C 1
ATOM 631 O O . PHE A 1 79 ? -3.075 8.154 6.871 1.00 92.81 79 PHE A O 1
ATOM 638 N N . LEU A 1 80 ? -4.585 7.492 8.404 1.00 92.44 80 LEU A N 1
ATOM 639 C CA . LEU A 1 80 ? -5.273 6.555 7.523 1.00 92.44 80 LEU A CA 1
ATOM 640 C C . LEU A 1 80 ? -5.792 7.222 6.243 1.00 92.44 80 LEU A C 1
ATOM 642 O O . LEU A 1 80 ? -5.685 6.645 5.161 1.00 92.44 80 LEU A O 1
ATOM 646 N N . ASP A 1 81 ? -6.337 8.432 6.365 1.00 91.94 81 ASP A N 1
ATOM 647 C CA . ASP A 1 81 ? -6.893 9.172 5.231 1.00 91.94 81 ASP A CA 1
ATOM 648 C C . ASP A 1 81 ? -5.801 9.639 4.261 1.00 91.94 81 ASP A C 1
ATOM 650 O O . ASP A 1 81 ? -5.991 9.567 3.045 1.00 91.94 81 ASP A O 1
ATOM 654 N N . ASP A 1 82 ? -4.617 9.998 4.770 1.00 94.94 82 ASP A N 1
ATOM 655 C CA . ASP A 1 82 ? -3.458 10.309 3.927 1.00 94.94 82 ASP A CA 1
ATOM 656 C C . ASP A 1 82 ? -3.016 9.080 3.131 1.00 94.94 82 ASP A C 1
ATOM 658 O O . ASP A 1 82 ? -2.762 9.176 1.932 1.00 94.94 82 ASP A O 1
ATOM 662 N N . VAL A 1 83 ? -2.959 7.908 3.773 1.00 95.62 83 VAL A N 1
ATOM 663 C CA . VAL A 1 83 ? -2.596 6.653 3.098 1.00 9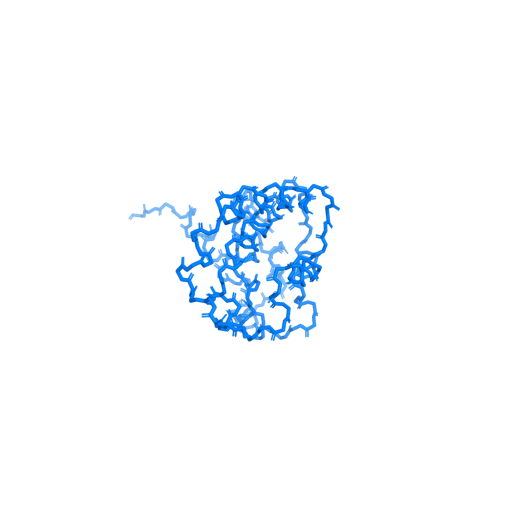5.62 83 VAL A CA 1
ATOM 664 C C . VAL A 1 83 ? -3.626 6.294 2.028 1.00 95.62 83 VAL A C 1
ATOM 666 O O . VAL A 1 83 ? -3.241 5.969 0.906 1.00 95.62 83 VAL A O 1
ATOM 669 N N . LYS A 1 84 ? -4.930 6.414 2.317 1.00 94.31 84 LYS A N 1
ATOM 670 C CA . LYS A 1 84 ? -5.986 6.217 1.308 1.00 94.31 84 LYS A CA 1
ATOM 671 C C . LYS A 1 84 ? -5.789 7.138 0.109 1.00 94.31 84 LYS A C 1
ATOM 673 O O . LYS A 1 84 ? -5.838 6.672 -1.026 1.00 94.31 84 LYS A O 1
ATOM 678 N N . LYS A 1 85 ? -5.528 8.424 0.351 1.00 94.94 85 LYS A N 1
ATOM 679 C CA . LYS A 1 85 ? -5.281 9.404 -0.709 1.00 94.94 85 LYS A CA 1
ATOM 680 C C . LYS A 1 85 ? -4.042 9.048 -1.529 1.00 94.94 85 LYS A C 1
ATOM 682 O O . LYS A 1 85 ? -4.106 9.049 -2.751 1.00 94.94 85 LYS A O 1
ATOM 687 N N . MET A 1 86 ? -2.937 8.680 -0.877 1.00 95.31 86 MET A N 1
ATOM 688 C CA . MET A 1 86 ? -1.710 8.265 -1.567 1.00 95.31 86 MET A CA 1
ATOM 689 C C . MET A 1 86 ? -1.922 7.021 -2.431 1.00 95.31 86 MET A C 1
ATOM 691 O O . MET A 1 86 ? -1.347 6.938 -3.508 1.00 95.31 86 MET A O 1
ATOM 695 N N . LEU A 1 87 ? -2.753 6.074 -1.988 1.00 95.62 87 LEU A N 1
ATOM 696 C CA . LEU A 1 87 ? -3.089 4.866 -2.748 1.00 95.62 87 LEU A CA 1
ATOM 697 C C . LEU A 1 87 ? -4.113 5.106 -3.871 1.00 95.62 87 LEU A C 1
ATOM 699 O O . LEU A 1 87 ? -4.366 4.178 -4.646 1.00 95.62 87 LEU A O 1
ATOM 703 N N . GLY A 1 88 ? -4.672 6.319 -3.967 1.00 93.62 88 GLY A N 1
ATOM 704 C CA . GLY A 1 88 ? -5.688 6.702 -4.949 1.00 93.62 88 GLY A CA 1
ATOM 705 C C . GLY A 1 88 ? -7.095 6.209 -4.606 1.00 93.62 88 GLY A C 1
ATOM 706 O O . GLY A 1 88 ? -7.875 5.908 -5.504 1.00 93.62 88 GLY A O 1
ATOM 707 N N . PHE A 1 89 ? -7.413 6.040 -3.319 1.00 94.38 89 PHE A N 1
ATOM 708 C CA . PHE A 1 89 ? -8.702 5.508 -2.853 1.00 94.38 89 PHE A CA 1
ATOM 709 C C . PHE A 1 89 ? -9.720 6.587 -2.484 1.00 94.38 89 PHE A C 1
ATOM 711 O O . PHE A 1 89 ? -10.876 6.264 -2.235 1.00 94.38 89 PHE A O 1
ATOM 718 N N . ASP A 1 90 ? -9.315 7.854 -2.436 1.00 89.62 90 ASP A N 1
ATOM 719 C CA . ASP A 1 90 ? -10.132 8.989 -1.994 1.00 89.62 90 ASP A CA 1
ATOM 720 C C . ASP A 1 90 ? -11.421 9.177 -2.810 1.00 89.62 90 ASP A C 1
ATOM 722 O O . ASP A 1 90 ? -12.417 9.662 -2.278 1.00 89.62 90 ASP A O 1
ATOM 726 N N . LYS A 1 91 ? -11.423 8.754 -4.079 1.00 88.56 91 LYS A N 1
ATOM 727 C CA . LYS A 1 91 ? -12.574 8.864 -4.994 1.00 88.56 91 LYS A CA 1
ATOM 728 C C . LYS A 1 91 ? -13.200 7.521 -5.369 1.00 88.56 91 LYS A C 1
ATOM 730 O O . LYS A 1 91 ? -14.069 7.475 -6.236 1.00 88.56 91 LYS A O 1
ATOM 735 N N . LEU A 1 92 ? -12.742 6.425 -4.769 1.00 90.81 92 LEU A N 1
ATOM 736 C CA . LEU A 1 92 ? -13.184 5.082 -5.129 1.00 90.81 92 LEU A CA 1
ATOM 737 C C . LEU A 1 92 ? -14.296 4.593 -4.203 1.00 90.81 92 LEU A C 1
ATOM 739 O O . LEU A 1 92 ? -14.272 4.812 -2.992 1.00 90.81 92 LEU A O 1
ATOM 743 N N . SER A 1 93 ? -15.254 3.862 -4.775 1.00 90.00 93 SER A N 1
ATOM 744 C CA . SER A 1 93 ? -16.207 3.085 -3.983 1.00 90.00 93 SER A CA 1
ATOM 745 C C . SER A 1 93 ? -15.491 1.952 -3.239 1.00 90.00 93 SER A C 1
ATOM 747 O O . SER A 1 93 ? -14.396 1.526 -3.613 1.00 90.00 93 SER A O 1
ATOM 749 N N . THR A 1 94 ? -16.127 1.409 -2.198 1.00 86.81 94 THR A N 1
ATOM 750 C CA . THR A 1 94 ? -15.589 0.256 -1.457 1.00 86.81 94 THR A CA 1
ATOM 751 C C . THR A 1 94 ? -15.260 -0.930 -2.369 1.00 86.81 94 THR A C 1
ATOM 753 O O . THR A 1 94 ? -14.211 -1.550 -2.199 1.00 86.81 94 THR A O 1
ATOM 756 N N . ASP A 1 95 ? -16.097 -1.224 -3.363 1.00 88.88 95 ASP A N 1
ATOM 757 C CA . ASP A 1 95 ? -15.846 -2.341 -4.277 1.00 88.88 95 ASP A CA 1
ATOM 758 C C . ASP A 1 95 ? -14.730 -2.034 -5.280 1.00 88.88 95 ASP A C 1
ATOM 760 O O . ASP A 1 95 ? -13.905 -2.903 -5.563 1.00 88.88 95 ASP A O 1
ATOM 764 N N . ALA A 1 96 ? -14.608 -0.781 -5.730 1.00 91.06 96 ALA A N 1
ATOM 765 C CA . ALA A 1 96 ? -13.472 -0.357 -6.543 1.00 91.06 96 ALA A CA 1
ATOM 766 C C . ALA A 1 96 ? -12.141 -0.455 -5.773 1.00 91.06 96 ALA A C 1
ATOM 768 O O . ALA A 1 96 ? -11.135 -0.884 -6.339 1.00 91.06 96 ALA A O 1
ATOM 769 N N . ILE A 1 97 ? -12.132 -0.142 -4.470 1.00 91.50 97 ILE A N 1
ATOM 770 C CA . ILE A 1 97 ? -10.949 -0.322 -3.613 1.00 91.50 97 ILE A CA 1
ATOM 771 C C . ILE A 1 97 ? -10.560 -1.801 -3.532 1.00 91.50 97 ILE A C 1
ATOM 773 O O . ILE A 1 97 ? -9.390 -2.121 -3.722 1.00 91.50 97 ILE A O 1
ATOM 777 N N . LYS A 1 98 ? -11.519 -2.713 -3.305 1.00 89.38 98 LYS A N 1
ATOM 778 C CA . LYS A 1 98 ? -11.253 -4.165 -3.226 1.00 89.38 98 LYS A CA 1
ATOM 779 C C . LYS A 1 98 ? -10.618 -4.726 -4.503 1.00 89.38 98 LYS A C 1
ATOM 781 O O . LYS A 1 98 ? -9.821 -5.656 -4.430 1.00 89.38 98 LYS A O 1
ATOM 786 N N . MET A 1 99 ? -10.957 -4.159 -5.660 1.00 89.62 99 MET A N 1
ATOM 787 C CA . MET A 1 99 ? -10.397 -4.556 -6.957 1.00 89.62 99 MET A CA 1
ATOM 788 C C . MET A 1 99 ? -9.070 -3.864 -7.293 1.00 89.62 99 MET A C 1
ATOM 790 O O . MET A 1 99 ? -8.412 -4.235 -8.267 1.00 89.62 99 MET A O 1
ATOM 794 N N . SER A 1 100 ? -8.662 -2.859 -6.517 1.00 90.19 100 SER A N 1
ATOM 795 C CA . SER A 1 100 ? -7.451 -2.096 -6.798 1.00 90.19 100 SER A CA 1
ATOM 796 C C . SER A 1 100 ? -6.194 -2.968 -6.672 1.00 90.19 100 SER A C 1
ATOM 798 O O . SER A 1 100 ? -6.062 -3.722 -5.703 1.00 90.19 100 SER A O 1
ATOM 800 N N . PRO A 1 101 ? -5.190 -2.819 -7.561 1.00 90.25 101 PRO A N 1
ATOM 801 C CA . PRO A 1 101 ? -3.882 -3.451 -7.367 1.00 90.25 101 PRO A CA 1
ATOM 802 C C . PRO A 1 101 ? -3.187 -2.981 -6.079 1.00 90.25 101 PRO A C 1
ATOM 804 O O . PRO A 1 101 ? -2.294 -3.661 -5.580 1.00 90.25 101 PRO A O 1
ATOM 807 N N . ASN A 1 102 ? -3.618 -1.843 -5.525 1.00 94.25 102 ASN A N 1
ATOM 808 C CA . ASN A 1 102 ? -3.052 -1.248 -4.324 1.00 94.25 102 ASN A CA 1
ATOM 809 C C . ASN A 1 102 ? -3.677 -1.753 -3.016 1.00 94.25 102 ASN A C 1
ATOM 811 O O . ASN A 1 102 ? -3.161 -1.425 -1.947 1.00 94.25 102 ASN A O 1
ATOM 815 N N . VAL A 1 103 ? -4.759 -2.543 -3.072 1.00 94.12 103 VAL A N 1
ATOM 816 C CA . VAL A 1 103 ? -5.482 -2.985 -1.864 1.00 94.12 103 VAL A CA 1
ATOM 817 C C . VAL A 1 103 ? -4.579 -3.767 -0.910 1.00 94.12 103 VAL A C 1
ATOM 819 O O . VAL A 1 103 ? -4.603 -3.526 0.289 1.00 94.12 103 VAL A O 1
ATOM 822 N N . LYS A 1 104 ? -3.672 -4.596 -1.448 1.00 94.75 104 LYS A N 1
ATOM 823 C CA . LYS A 1 104 ? -2.685 -5.356 -0.665 1.00 94.75 104 LYS A CA 1
ATOM 824 C C . LYS A 1 104 ? -1.885 -4.458 0.288 1.00 94.75 104 LYS A C 1
ATOM 826 O O . LYS A 1 104 ? -1.656 -4.832 1.431 1.00 94.75 104 LYS A O 1
ATOM 831 N N . TYR A 1 105 ? -1.465 -3.277 -0.161 1.00 97.56 105 TYR A N 1
ATOM 832 C CA . TYR A 1 105 ? -0.625 -2.381 0.643 1.00 97.56 105 TYR A CA 1
ATOM 833 C C . TYR A 1 105 ? -1.432 -1.609 1.686 1.00 97.56 105 TYR A C 1
ATOM 835 O O . TYR A 1 105 ? -0.918 -1.287 2.755 1.00 97.56 105 TYR A O 1
ATOM 843 N N . TYR A 1 106 ? -2.708 -1.348 1.401 1.00 96.38 106 TYR A N 1
ATOM 844 C CA . TYR A 1 106 ? -3.640 -0.834 2.399 1.00 96.38 106 TYR A CA 1
ATOM 845 C C . TYR A 1 106 ? -3.872 -1.851 3.515 1.00 96.38 106 TYR A C 1
ATOM 847 O O . TYR A 1 106 ? -3.794 -1.497 4.691 1.00 96.38 106 TYR A O 1
ATOM 855 N N . ASP A 1 107 ? -4.081 -3.115 3.142 1.00 95.31 107 ASP A N 1
ATOM 856 C CA . ASP A 1 107 ? -4.234 -4.229 4.073 1.00 95.31 107 ASP A CA 1
ATOM 857 C C . ASP A 1 107 ? -2.982 -4.388 4.954 1.00 95.31 107 ASP A C 1
ATOM 859 O O . ASP A 1 107 ? -3.097 -4.459 6.178 1.00 95.31 107 ASP A O 1
ATOM 863 N N . GLN A 1 108 ? -1.784 -4.350 4.358 1.00 95.94 108 GLN A N 1
ATOM 864 C CA . GLN A 1 108 ? -0.512 -4.379 5.093 1.00 95.94 108 GLN A CA 1
ATOM 865 C C . GLN A 1 108 ? -0.365 -3.199 6.063 1.00 95.94 108 GLN A C 1
ATOM 867 O O . GLN A 1 108 ? 0.018 -3.392 7.219 1.00 95.94 108 GLN A O 1
ATOM 872 N N . PHE A 1 109 ? -0.683 -1.979 5.615 1.00 96.81 109 PHE A N 1
ATOM 873 C CA . PHE A 1 109 ? -0.630 -0.792 6.465 1.00 96.81 109 PHE A CA 1
ATOM 874 C C . PHE A 1 109 ? -1.582 -0.921 7.656 1.00 96.81 109 PHE A C 1
ATOM 876 O O . PHE A 1 109 ? -1.175 -0.692 8.793 1.00 96.81 109 PHE A O 1
ATOM 883 N N . LEU A 1 110 ? -2.834 -1.323 7.425 1.00 94.94 110 LEU A N 1
ATOM 884 C CA . LEU A 1 110 ? -3.819 -1.456 8.492 1.00 94.94 110 LEU A CA 1
ATOM 885 C C . LEU A 1 110 ? -3.462 -2.556 9.486 1.00 94.94 110 LEU A C 1
ATOM 887 O O . LEU A 1 110 ? -3.530 -2.304 10.686 1.00 94.94 110 LEU A O 1
ATOM 891 N N . ALA A 1 111 ? -3.020 -3.725 9.017 1.00 91.75 111 ALA A N 1
ATOM 892 C CA . ALA A 1 111 ? -2.574 -4.808 9.889 1.00 91.75 111 ALA A CA 1
ATOM 893 C C . ALA A 1 111 ? -1.403 -4.371 10.790 1.00 91.75 111 ALA A C 1
ATOM 895 O 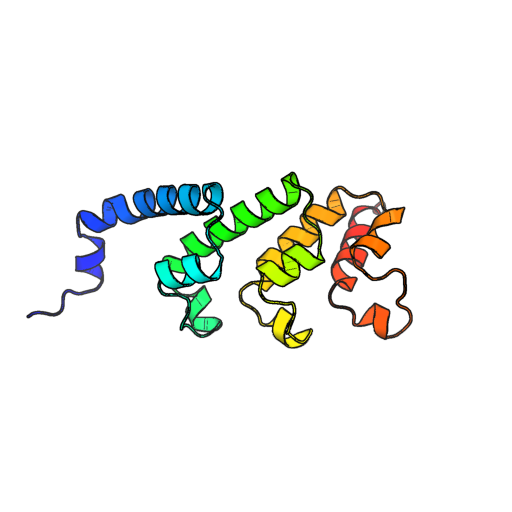O . ALA A 1 111 ? -1.446 -4.566 12.006 1.00 91.75 111 ALA A O 1
ATOM 896 N N . GLY A 1 112 ? -0.389 -3.709 10.217 1.00 92.25 112 GLY A N 1
ATOM 897 C CA . GLY A 1 112 ? 0.741 -3.168 10.979 1.00 92.25 112 GLY A CA 1
ATOM 898 C C . GLY A 1 112 ? 0.342 -2.040 11.936 1.00 92.25 112 GLY A C 1
ATOM 899 O O . GLY A 1 112 ? 0.884 -1.923 13.035 1.00 92.25 112 GLY A O 1
ATOM 900 N N . ARG A 1 113 ? -0.638 -1.216 11.553 1.00 92.12 113 ARG A N 1
ATOM 901 C CA . ARG A 1 113 ? -1.144 -0.127 12.390 1.00 92.12 113 ARG A CA 1
ATOM 902 C C . ARG A 1 113 ? -1.881 -0.674 13.605 1.00 92.12 113 ARG A C 1
ATOM 904 O O . ARG A 1 113 ? -1.548 -0.303 14.724 1.00 92.12 113 ARG A O 1
ATOM 911 N N . VAL A 1 114 ? -2.850 -1.569 13.412 1.00 91.31 114 VAL A N 1
ATOM 912 C CA . VAL A 1 114 ? -3.696 -2.059 14.513 1.00 91.31 114 VAL A CA 1
ATOM 913 C C . VAL A 1 114 ? -2.952 -2.978 15.478 1.00 91.31 114 VAL A C 1
ATOM 915 O O . VAL A 1 114 ? -3.281 -2.981 16.664 1.00 91.31 114 VAL A O 1
ATOM 918 N N . SER A 1 115 ? -1.935 -3.717 15.017 1.00 86.62 115 SER A N 1
ATOM 919 C CA . SER A 1 115 ? -1.167 -4.638 15.869 1.00 86.62 115 SER A CA 1
ATOM 920 C C . SER A 1 115 ? -0.452 -3.920 17.019 1.00 86.62 115 SER A C 1
ATOM 922 O O . SER A 1 115 ? -0.382 -4.443 18.132 1.00 86.62 115 SER A O 1
ATOM 924 N N . THR A 1 116 ? -0.006 -2.684 16.783 1.00 83.81 116 THR A N 1
ATOM 925 C CA . THR A 1 116 ? 0.703 -1.848 17.767 1.00 83.81 116 THR A CA 1
ATOM 926 C C . THR A 1 116 ? -0.226 -0.999 18.639 1.00 83.81 116 THR A C 1
ATOM 928 O O . THR A 1 116 ? 0.213 -0.393 19.617 1.00 83.81 116 THR A O 1
ATOM 931 N N . MET A 1 117 ? -1.526 -0.950 18.329 1.00 86.44 117 MET A N 1
ATOM 932 C CA . MET A 1 117 ? -2.472 -0.083 19.028 1.00 86.44 117 MET A CA 1
ATOM 933 C C . MET A 1 117 ? -3.076 -0.720 20.283 1.00 86.44 117 MET A C 1
ATOM 935 O O . MET A 1 117 ? -3.294 -1.930 20.398 1.00 86.44 117 MET A O 1
ATOM 939 N N . SER A 1 118 ? -3.442 0.139 21.236 1.00 85.12 118 SER A N 1
ATOM 940 C CA . SER A 1 118 ? -4.317 -0.247 22.344 1.00 85.12 118 SER A CA 1
ATOM 941 C C . SER A 1 118 ? -5.748 -0.461 21.843 1.00 85.12 118 SER A C 1
ATOM 943 O O . SER A 1 118 ? -6.276 0.360 21.088 1.00 85.12 118 SER A O 1
ATOM 945 N N . GLY A 1 119 ? -6.413 -1.520 22.321 1.00 82.56 119 GLY A N 1
ATOM 946 C CA . GLY A 1 119 ? -7.755 -1.909 21.866 1.00 82.56 119 GLY A CA 1
ATOM 947 C C . GLY A 1 119 ? -8.816 -0.818 21.993 1.00 82.56 119 GLY A C 1
ATOM 948 O O . GLY A 1 119 ? -9.712 -0.746 21.154 1.00 82.56 119 GLY A O 1
ATOM 949 N N . LYS A 1 120 ? -8.673 0.099 22.961 1.00 86.25 120 LYS A N 1
ATOM 950 C CA . LYS A 1 120 ? -9.591 1.239 23.125 1.00 86.25 120 LYS A CA 1
ATOM 951 C C . LYS A 1 120 ? -9.582 2.221 21.946 1.00 86.25 120 LYS A C 1
ATOM 953 O O . LYS A 1 120 ? -10.564 2.928 21.749 1.00 86.25 120 LYS A O 1
ATOM 958 N N . TYR A 1 121 ? -8.503 2.272 21.159 1.00 89.88 121 TYR A N 1
ATOM 959 C CA . TYR A 1 121 ? -8.363 3.219 20.047 1.00 89.88 121 TYR A CA 1
ATOM 960 C C . TYR A 1 121 ? -8.608 2.597 18.670 1.00 89.88 121 TYR A C 1
ATOM 962 O O . TYR A 1 121 ? -8.886 3.336 17.728 1.00 89.88 121 TYR A O 1
ATOM 970 N N . VAL A 1 122 ? -8.588 1.266 18.544 1.00 91.62 122 VAL A N 1
ATOM 971 C CA . VAL A 1 122 ? -8.672 0.579 17.241 1.00 91.62 122 VAL A CA 1
ATOM 972 C C . VAL A 1 122 ? -9.961 0.913 16.490 1.00 91.62 122 VAL A C 1
ATOM 974 O O . VAL A 1 122 ? -9.911 1.254 15.312 1.00 91.62 122 VAL A O 1
ATOM 977 N N . LYS A 1 123 ? -11.125 0.911 17.158 1.00 92.19 123 LYS A N 1
ATOM 978 C CA . LYS A 1 123 ? -12.391 1.289 16.496 1.00 92.19 123 LYS A CA 1
ATOM 979 C C . LYS A 1 123 ? -12.364 2.716 15.951 1.00 92.19 123 LYS A C 1
ATOM 981 O O . LYS A 1 123 ? -12.944 2.965 14.900 1.00 92.19 123 LYS A O 1
ATOM 986 N N . LYS A 1 124 ? -11.734 3.651 16.669 1.00 92.00 124 LYS A N 1
ATOM 987 C CA . LYS A 1 124 ? -11.625 5.051 16.238 1.00 92.00 124 LYS A CA 1
ATOM 988 C C . LYS A 1 124 ? -10.684 5.172 15.040 1.00 92.00 124 LYS A C 1
ATOM 990 O O . LYS A 1 124 ? -11.060 5.811 14.068 1.00 92.00 124 LYS A O 1
ATOM 995 N N . GLU A 1 125 ? -9.523 4.520 15.090 1.00 90.94 125 GLU A N 1
ATOM 996 C CA . GLU A 1 125 ? -8.550 4.517 13.987 1.00 90.94 125 GLU A CA 1
ATOM 997 C C . GLU A 1 125 ? -9.147 3.947 12.699 1.00 90.94 125 GLU A C 1
ATOM 999 O O . GLU A 1 125 ? -8.976 4.505 11.621 1.00 90.94 125 GLU A O 1
ATOM 1004 N N . LEU A 1 126 ? -9.905 2.855 12.811 1.00 92.44 126 LEU A N 1
ATOM 1005 C CA . LEU A 1 126 ? -10.525 2.195 11.664 1.00 92.44 126 LEU A CA 1
ATOM 1006 C C . LEU A 1 126 ? -11.779 2.919 11.139 1.00 92.44 126 LEU A C 1
ATOM 1008 O O . LEU A 1 126 ? -12.358 2.462 10.150 1.00 92.44 126 LEU A O 1
ATOM 1012 N N . GLY A 1 127 ? -12.203 4.016 11.781 1.00 91.44 127 GLY A N 1
ATOM 1013 C CA . GLY A 1 127 ? -13.413 4.770 11.431 1.00 91.44 127 GLY A CA 1
ATOM 1014 C C . GLY A 1 127 ? -14.725 4.069 11.806 1.00 91.44 127 GLY A C 1
ATOM 1015 O O . GLY A 1 127 ? -15.782 4.406 11.287 1.00 91.44 127 GLY A O 1
ATOM 1016 N N . LEU A 1 128 ? -14.678 3.081 12.703 1.00 93.44 128 LEU A N 1
ATOM 1017 C CA . LEU A 1 128 ? -15.814 2.226 13.067 1.00 93.44 128 LEU A CA 1
ATOM 1018 C C . LEU A 1 128 ? -16.600 2.738 14.282 1.00 93.44 128 LEU A C 1
ATOM 1020 O O . LEU A 1 128 ? -17.689 2.250 14.565 1.00 93.44 128 LEU A O 1
ATOM 1024 N N . ASN A 1 129 ? -16.056 3.693 15.040 1.00 93.19 129 ASN A N 1
ATOM 1025 C CA . ASN A 1 129 ? -16.591 4.112 16.341 1.00 93.19 129 ASN A CA 1
ATOM 1026 C C . ASN A 1 129 ? -17.972 4.789 16.287 1.00 93.19 129 ASN A C 1
ATOM 1028 O O . ASN A 1 129 ? -18.629 4.868 17.320 1.00 93.19 129 ASN A O 1
ATOM 1032 N N . LYS A 1 130 ? -18.395 5.280 15.118 1.00 93.12 130 LYS A N 1
ATOM 1033 C CA . LYS A 1 130 ? -19.720 5.887 14.898 1.00 93.12 130 LYS A CA 1
ATOM 1034 C C . LYS A 1 130 ? -20.670 4.994 14.092 1.00 93.12 130 LYS A C 1
ATOM 1036 O O . LYS A 1 130 ? -21.783 5.412 13.799 1.00 93.12 130 LYS A O 1
ATOM 1041 N N . LEU A 1 131 ? -20.229 3.797 13.704 1.00 94.50 131 LEU A N 1
ATOM 1042 C CA . LEU A 1 131 ? -21.009 2.881 12.879 1.00 94.50 131 LEU A CA 1
ATOM 1043 C C . LEU A 1 131 ? -21.707 1.838 13.752 1.00 94.50 131 LEU A C 1
ATOM 1045 O O . LEU A 1 131 ? -21.157 1.356 14.743 1.00 94.50 131 LEU A O 1
ATOM 1049 N N . SER A 1 132 ? -22.908 1.445 13.344 1.00 94.12 132 SER A N 1
ATOM 1050 C CA . SER A 1 132 ? -23.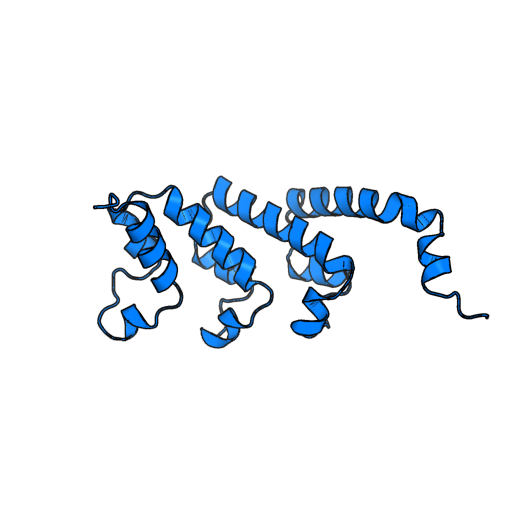681 0.370 13.966 1.00 94.12 132 SER A CA 1
ATOM 1051 C C . SER A 1 132 ? -24.447 -0.422 12.901 1.00 94.12 132 SER A C 1
ATOM 1053 O O . SER A 1 132 ? -24.473 -0.045 11.727 1.00 94.12 132 SER A O 1
ATOM 1055 N N . GLY A 1 133 ? -25.022 -1.562 13.298 1.00 94.81 133 GLY A N 1
ATOM 1056 C CA . GLY A 1 133 ? -25.839 -2.399 12.418 1.00 94.81 133 GLY A CA 1
ATOM 1057 C C . GLY A 1 133 ? -25.123 -2.794 11.126 1.00 94.81 133 GLY A C 1
ATOM 1058 O O . GLY A 1 133 ? -23.966 -3.220 11.142 1.00 94.81 133 GLY A O 1
ATOM 1059 N N . GLU A 1 134 ? -25.820 -2.639 10.003 1.00 93.62 134 GLU A N 1
ATOM 1060 C CA . GLU A 1 134 ? -25.309 -3.039 8.693 1.00 93.62 134 GLU A CA 1
ATOM 1061 C C . GLU A 1 134 ? -24.145 -2.177 8.204 1.00 93.62 134 GLU A C 1
ATOM 1063 O O . GLU A 1 134 ? -23.198 -2.696 7.615 1.00 93.62 134 GLU A O 1
ATOM 1068 N N . ALA A 1 135 ? -24.148 -0.884 8.537 1.00 92.38 135 ALA A N 1
ATOM 1069 C CA . ALA A 1 135 ? -23.053 0.017 8.191 1.00 92.38 135 ALA A CA 1
ATOM 1070 C C . ALA A 1 135 ? -21.733 -0.422 8.843 1.00 92.38 135 ALA A C 1
ATOM 1072 O O . ALA A 1 135 ? -20.674 -0.307 8.237 1.00 92.38 135 ALA A O 1
ATOM 1073 N N . LEU A 1 136 ? -21.784 -0.972 10.062 1.00 92.75 136 LEU A N 1
ATOM 1074 C CA . LEU A 1 136 ? -20.604 -1.525 10.729 1.00 92.75 136 LEU A CA 1
ATOM 1075 C C . LEU A 1 136 ? -20.186 -2.887 10.153 1.00 92.75 136 LEU A C 1
ATOM 1077 O O . LEU A 1 136 ? -18.991 -3.174 10.096 1.00 92.75 136 LEU A O 1
ATOM 1081 N N . ARG A 1 137 ? -21.143 -3.746 9.780 1.00 90.81 137 ARG A N 1
ATOM 1082 C CA . ARG A 1 137 ? -20.861 -5.099 9.262 1.00 90.81 137 ARG A CA 1
ATOM 1083 C C . ARG A 1 137 ? -20.235 -5.078 7.870 1.00 90.81 137 ARG A C 1
ATOM 1085 O O . ARG A 1 137 ? -19.312 -5.842 7.618 1.00 90.81 137 ARG A O 1
ATOM 1092 N N . SER A 1 138 ? -20.697 -4.179 7.009 1.00 89.19 138 SER A N 1
ATOM 1093 C CA . SER A 1 138 ? -20.239 -4.059 5.619 1.00 89.19 138 SER A CA 1
ATOM 1094 C C . SER A 1 138 ? -19.035 -3.124 5.431 1.00 89.19 138 SER A C 1
ATOM 1096 O O . SER A 1 138 ? -18.476 -3.053 4.334 1.00 89.19 138 SER A O 1
ATOM 1098 N N . HIS A 1 139 ? -18.603 -2.410 6.479 1.00 90.94 139 HIS A N 1
ATOM 1099 C CA . HIS A 1 139 ? -17.492 -1.467 6.374 1.00 90.94 139 HIS A CA 1
ATOM 1100 C C . HIS A 1 139 ? -16.186 -2.169 5.971 1.00 90.94 139 HIS A C 1
ATOM 1102 O O . HIS A 1 139 ? -15.791 -3.164 6.575 1.00 90.94 139 HIS A O 1
ATOM 1108 N N . ILE A 1 140 ? -15.447 -1.601 5.012 1.00 89.62 140 ILE A N 1
ATOM 1109 C CA . ILE A 1 140 ? -14.217 -2.206 4.464 1.00 89.62 140 ILE A CA 1
ATOM 1110 C C . ILE A 1 140 ? -13.148 -2.501 5.527 1.00 89.62 140 ILE A C 1
ATOM 1112 O O . ILE A 1 140 ? -12.403 -3.474 5.420 1.00 89.62 140 ILE A O 1
ATOM 1116 N N . ASN A 1 141 ? -13.109 -1.690 6.587 1.00 92.88 141 ASN A N 1
ATOM 1117 C CA . ASN A 1 141 ? -12.155 -1.860 7.682 1.00 92.88 141 ASN A CA 1
ATOM 1118 C C . ASN A 1 141 ? -12.628 -2.812 8.786 1.00 92.88 141 ASN A C 1
ATOM 1120 O O . ASN A 1 141 ? -11.908 -3.007 9.764 1.00 92.88 141 ASN A O 1
ATOM 1124 N N . ARG A 1 142 ? -13.833 -3.384 8.670 1.00 93.00 142 ARG A N 1
ATOM 1125 C CA . ARG A 1 142 ? -14.398 -4.250 9.705 1.00 93.00 142 ARG A CA 1
ATOM 1126 C C . ARG A 1 142 ? -13.524 -5.480 9.953 1.00 93.00 142 ARG A C 1
ATOM 1128 O O . ARG A 1 142 ? -13.244 -5.776 11.111 1.00 93.00 142 ARG A O 1
ATOM 1135 N N . LYS A 1 143 ? -13.013 -6.098 8.880 1.00 91.44 143 LYS A N 1
ATOM 1136 C CA . LYS A 1 143 ? -12.145 -7.285 8.952 1.00 91.44 143 LYS A CA 1
ATOM 1137 C C . LYS A 1 143 ? -10.946 -7.092 9.891 1.00 91.44 143 LYS A C 1
ATOM 1139 O O . LYS A 1 143 ? -10.720 -7.921 10.756 1.00 91.44 143 LYS A O 1
ATOM 1144 N N . TYR A 1 144 ? -10.273 -5.939 9.846 1.00 91.69 144 TYR A N 1
ATOM 1145 C CA . TYR A 1 144 ? -9.098 -5.685 10.695 1.00 91.69 144 TYR A CA 1
ATOM 1146 C C . TYR A 1 144 ? -9.437 -5.536 12.174 1.00 91.69 144 TYR A C 1
ATOM 1148 O O . TYR A 1 144 ? -8.594 -5.790 13.030 1.00 91.69 144 TYR A O 1
ATOM 1156 N N . TYR A 1 145 ? -10.652 -5.081 12.488 1.00 91.50 145 TYR A N 1
ATOM 1157 C CA . TYR A 1 145 ? -11.108 -5.056 13.871 1.00 91.50 145 TYR A CA 1
ATOM 1158 C C . TYR A 1 145 ? -11.374 -6.474 14.377 1.00 91.50 145 TYR A C 1
ATOM 1160 O O . TYR A 1 145 ? -11.003 -6.791 15.504 1.00 91.50 145 TYR A O 1
ATOM 1168 N N . ASP A 1 146 ? -11.976 -7.325 13.545 1.00 91.12 146 ASP A N 1
ATOM 1169 C CA . ASP A 1 146 ? -12.227 -8.723 13.892 1.00 91.12 146 ASP A CA 1
ATOM 1170 C C . ASP A 1 146 ? -10.902 -9.505 14.039 1.00 91.12 146 ASP A C 1
ATOM 1172 O O . ASP A 1 146 ? -10.720 -10.181 15.051 1.00 91.12 146 ASP A O 1
ATOM 1176 N N . ASP A 1 147 ? -9.934 -9.310 13.133 1.00 89.56 147 ASP A N 1
ATOM 1177 C CA . ASP A 1 147 ? -8.577 -9.882 13.222 1.00 89.56 147 ASP A CA 1
ATOM 1178 C C . ASP A 1 147 ? -7.850 -9.426 14.498 1.00 89.56 147 ASP A C 1
ATOM 1180 O O . ASP A 1 147 ? -7.259 -10.226 15.226 1.00 89.56 147 ASP A O 1
ATOM 1184 N N . PHE A 1 148 ? -7.938 -8.130 14.819 1.00 89.69 148 PHE A N 1
ATOM 1185 C CA . PHE A 1 148 ? -7.375 -7.567 16.045 1.00 89.69 148 PHE A CA 1
ATOM 1186 C C . PHE A 1 148 ? -7.955 -8.224 17.307 1.00 89.69 148 PHE A C 1
ATOM 1188 O O . PHE A 1 148 ? -7.227 -8.468 18.272 1.00 89.69 148 PHE A O 1
ATOM 1195 N N . LEU A 1 149 ? -9.265 -8.495 17.320 1.00 89.50 149 LEU A N 1
ATOM 1196 C CA . LEU A 1 149 ? -9.915 -9.186 18.431 1.00 89.50 149 LEU A CA 1
ATOM 1197 C C . LEU A 1 149 ? -9.490 -10.654 18.506 1.00 89.50 149 LEU A C 1
ATOM 1199 O O . LEU A 1 149 ? -9.266 -11.145 19.609 1.00 89.50 149 LEU A O 1
ATOM 1203 N N . ALA A 1 150 ? -9.378 -11.343 17.368 1.00 88.25 150 ALA A N 1
ATOM 1204 C CA . ALA A 1 150 ? -8.984 -12.749 17.311 1.00 88.25 150 ALA A CA 1
ATOM 1205 C C . ALA A 1 150 ? -7.591 -12.981 17.917 1.00 88.25 150 ALA A C 1
ATOM 1207 O O . ALA A 1 150 ? -7.436 -13.871 18.743 1.00 88.25 150 ALA A O 1
ATOM 1208 N N . LEU A 1 151 ? -6.621 -12.111 17.617 1.00 84.12 151 LEU A N 1
ATOM 1209 C CA . LEU A 1 151 ? -5.250 -12.193 18.146 1.00 84.12 151 LEU A CA 1
ATOM 1210 C C . LEU A 1 151 ? -5.127 -11.987 19.668 1.00 84.12 151 LEU A C 1
ATOM 1212 O O . LEU A 1 151 ? -4.058 -12.209 20.230 1.00 84.12 151 LEU A O 1
ATOM 1216 N N . ARG A 1 152 ? -6.173 -11.488 20.337 1.00 79.56 152 ARG A N 1
ATOM 1217 C CA . ARG A 1 152 ? -6.145 -11.131 21.769 1.00 79.56 152 ARG A CA 1
ATOM 1218 C C . ARG A 1 152 ? -7.134 -11.913 22.617 1.00 79.56 152 ARG A C 1
ATOM 1220 O O . ARG A 1 152 ? -7.203 -11.687 23.825 1.00 79.56 152 ARG A O 1
ATOM 1227 N N . LYS A 1 153 ? -7.908 -12.807 22.009 1.00 72.88 153 LYS A N 1
ATOM 1228 C CA . LYS A 1 153 ? -8.655 -13.800 22.772 1.00 72.88 153 LYS A CA 1
ATOM 1229 C C . LYS A 1 153 ? -7.661 -14.890 23.181 1.00 72.88 153 LYS A C 1
ATOM 1231 O O . LYS A 1 153 ? -6.970 -15.391 22.299 1.00 72.88 153 LYS A O 1
ATOM 1236 N N . PRO A 1 154 ? -7.551 -15.246 24.472 1.00 54.53 154 PRO A N 1
ATOM 1237 C CA . PRO A 1 154 ? -6.891 -16.494 24.822 1.00 54.53 154 PRO A CA 1
ATOM 1238 C C . PRO A 1 154 ? -7.655 -17.627 24.129 1.00 54.53 154 PRO A C 1
ATOM 1240 O O . PRO A 1 154 ? -8.890 -17.626 24.141 1.00 54.53 154 PRO A O 1
ATOM 1243 N N . GLU A 1 155 ? -6.932 -18.536 23.474 1.00 53.28 155 GLU A N 1
ATOM 1244 C CA . GLU A 1 155 ? -7.502 -19.821 23.074 1.00 53.28 155 GLU A CA 1
ATOM 1245 C C . GLU A 1 155 ? -8.034 -20.473 24.357 1.00 53.28 155 GLU A C 1
ATOM 1247 O O . GLU A 1 155 ? -7.291 -20.631 25.327 1.00 53.28 155 GLU A O 1
ATOM 1252 N N . VAL A 1 156 ? -9.353 -20.676 24.402 1.00 45.72 156 VAL A N 1
ATOM 1253 C CA . VAL A 1 156 ? -10.067 -21.278 25.536 1.00 45.72 156 VAL A CA 1
ATOM 1254 C C . VAL A 1 156 ? -9.821 -22.775 25.540 1.00 45.72 156 VAL A C 1
ATOM 1256 O O . VAL A 1 156 ? -9.943 -23.367 24.444 1.00 45.72 156 VAL A O 1
#

Nearest PDB structures (foldseek):
  6epd-assembly1_P  TM=2.607E-01  e=6.238E+00  Rattus norvegicus